Protein AF-A0A966C6M1-F1 (afdb_monomer_lite)

Radius of gyration: 24.84 Å; chains: 1; bounding box: 87×64×35 Å

pLDDT: mean 79.66, std 17.12, range [41.62, 97.38]

Secondary structure (DSSP, 8-state):
-----PPPPPPPPP--PPP-----SS-SHHHHGGGSPPP-SSHHHHHHHHHHHHHHHHHHHHHHS-TT-HHHHHHHHHHHHHHHHHHHHHSSEEEEEETTEEEETTEEEEE---TTT-HHHHHHHTT--EEEEPPPPPHHHHHT-

Sequence (145 aa):
MTDQQGTPPVPSAPVRLPPAPSGSEGAPSSIEELSSPLLGSSTEARAASRAVRALLHAASSFTLYDAGNEAVTRFLAETREAIRSSLATHGTLELTVHPWQIASCGEVVFSDRDRERSMPFRLYRDGVRRITIQPDVTWAELVEL

Structure (mmCIF, N/CA/C/O backbone):
data_AF-A0A966C6M1-F1
#
_entry.id   AF-A0A966C6M1-F1
#
loop_
_atom_site.group_PDB
_atom_site.id
_atom_site.type_symbol
_atom_site.label_atom_id
_atom_site.label_alt_id
_atom_site.label_comp_id
_atom_site.label_asym_id
_atom_site.label_entity_id
_atom_site.label_seq_id
_atom_site.pdbx_PDB_ins_code
_atom_site.Cartn_x
_atom_site.Cartn_y
_atom_site.Cartn_z
_atom_site.occupancy
_atom_site.B_iso_or_equiv
_atom_site.auth_seq_id
_atom_site.auth_comp_id
_atom_site.auth_asym_id
_atom_site.auth_atom_id
_atom_site.pdbx_PDB_model_num
ATOM 1 N N . MET A 1 1 ? 70.099 -49.231 1.571 1.00 45.91 1 MET A N 1
ATOM 2 C CA . MET A 1 1 ? 69.382 -48.871 2.807 1.00 45.91 1 MET A CA 1
ATOM 3 C C . MET A 1 1 ? 69.051 -47.396 2.686 1.00 45.91 1 MET A C 1
ATOM 5 O O . MET A 1 1 ? 70.004 -46.638 2.569 1.00 45.91 1 MET A O 1
ATOM 9 N N . THR A 1 2 ? 67.749 -47.060 2.701 1.00 45.09 2 THR A N 1
ATOM 10 C CA . THR A 1 2 ? 67.211 -45.759 3.178 1.00 45.09 2 THR A CA 1
ATOM 11 C C . THR A 1 2 ? 67.456 -44.574 2.208 1.00 45.09 2 THR A C 1
ATOM 13 O O . THR A 1 2 ? 68.578 -44.351 1.787 1.00 45.09 2 THR A O 1
ATOM 16 N N . ASP A 1 3 ? 66.510 -43.756 1.751 1.00 45.22 3 ASP A N 1
ATOM 17 C CA . ASP A 1 3 ? 65.088 -43.577 2.035 1.00 45.22 3 ASP A CA 1
ATOM 18 C C . ASP A 1 3 ? 64.422 -42.812 0.875 1.00 45.22 3 ASP A C 1
ATOM 20 O O . ASP A 1 3 ? 65.091 -42.208 0.033 1.00 45.22 3 ASP A O 1
ATOM 24 N N . GLN A 1 4 ? 63.094 -42.828 0.878 1.00 56.16 4 GLN A N 1
ATOM 25 C CA . GLN A 1 4 ? 62.217 -42.038 0.030 1.00 56.16 4 GLN A CA 1
ATOM 26 C C . GLN A 1 4 ? 62.381 -40.533 0.264 1.00 56.16 4 GLN A C 1
ATOM 28 O O . GLN A 1 4 ? 62.462 -40.089 1.407 1.00 56.16 4 GLN A O 1
ATOM 33 N N . GLN A 1 5 ? 62.261 -39.726 -0.792 1.00 55.50 5 GLN A N 1
ATOM 34 C CA . GLN A 1 5 ? 61.813 -38.341 -0.646 1.00 55.50 5 GLN A CA 1
ATOM 35 C C . GLN A 1 5 ? 60.729 -38.031 -1.674 1.00 55.50 5 GLN A C 1
ATOM 37 O O . GLN A 1 5 ? 60.948 -38.064 -2.885 1.00 55.50 5 GLN A O 1
ATOM 42 N N . GLY A 1 6 ? 59.531 -37.803 -1.135 1.00 47.91 6 GLY A N 1
ATOM 43 C CA . GLY A 1 6 ? 58.319 -37.475 -1.861 1.00 47.91 6 GLY A CA 1
ATOM 44 C C . GLY A 1 6 ? 58.396 -36.123 -2.560 1.00 47.91 6 GLY A C 1
ATOM 45 O O . GLY A 1 6 ? 59.087 -35.195 -2.143 1.00 47.91 6 GLY A O 1
ATOM 46 N N . THR A 1 7 ? 57.651 -36.032 -3.652 1.00 60.97 7 THR A N 1
ATOM 47 C CA . THR A 1 7 ? 57.455 -34.822 -4.442 1.00 60.97 7 THR A CA 1
ATOM 48 C C . THR A 1 7 ? 56.690 -33.777 -3.615 1.00 60.97 7 THR A C 1
ATOM 50 O O . THR A 1 7 ? 55.647 -34.115 -3.051 1.00 60.97 7 THR A O 1
ATOM 53 N N . PRO A 1 8 ? 57.149 -32.516 -3.520 1.00 65.31 8 PRO A N 1
ATOM 54 C CA . PRO A 1 8 ? 56.367 -31.460 -2.883 1.00 65.31 8 PRO A CA 1
ATOM 55 C C . PRO A 1 8 ? 55.171 -31.050 -3.768 1.00 65.31 8 PRO A C 1
ATOM 57 O O . PRO A 1 8 ? 55.234 -31.195 -4.993 1.00 65.31 8 PRO A O 1
ATOM 60 N N . PRO A 1 9 ? 54.071 -30.543 -3.179 1.00 62.81 9 PRO A N 1
ATOM 61 C CA . PRO A 1 9 ? 52.865 -30.195 -3.919 1.00 62.81 9 PRO A CA 1
ATOM 62 C C . PRO A 1 9 ? 53.050 -28.922 -4.754 1.00 62.81 9 PRO A C 1
ATOM 64 O O . PRO A 1 9 ? 53.723 -27.970 -4.359 1.00 62.81 9 PRO A O 1
ATOM 67 N N . VAL A 1 10 ? 52.403 -28.918 -5.916 1.00 66.75 10 VAL A N 1
ATOM 68 C CA . VAL A 1 10 ? 52.307 -27.787 -6.845 1.00 66.75 10 VAL A CA 1
ATOM 69 C C . VAL A 1 10 ? 51.573 -26.621 -6.162 1.00 66.75 10 VAL A C 1
ATOM 71 O O . VAL A 1 10 ? 50.506 -26.852 -5.589 1.00 66.75 10 VAL A O 1
ATOM 74 N N . PRO A 1 11 ? 52.071 -25.371 -6.211 1.00 56.38 11 PRO A N 1
ATOM 75 C CA . PRO A 1 11 ? 51.314 -24.234 -5.704 1.00 56.38 11 PRO A CA 1
ATOM 76 C C . PRO A 1 11 ? 50.134 -23.927 -6.636 1.00 56.38 11 PRO A C 1
ATOM 78 O O . PRO A 1 11 ? 50.316 -23.558 -7.797 1.00 56.38 11 PRO A O 1
ATOM 81 N N . SER A 1 12 ? 48.915 -24.071 -6.114 1.00 58.91 12 SER A N 1
ATOM 82 C CA . SER A 1 12 ? 47.682 -23.607 -6.753 1.00 58.91 12 SER A CA 1
ATOM 83 C C . SER A 1 12 ? 47.764 -22.103 -7.006 1.00 58.91 12 SER A C 1
ATOM 85 O O . SER A 1 12 ? 47.873 -21.309 -6.070 1.00 58.91 12 SER A O 1
ATOM 87 N N . ALA A 1 13 ? 47.717 -21.707 -8.276 1.00 58.72 13 ALA A N 1
ATOM 88 C CA . ALA A 1 13 ? 47.619 -20.308 -8.665 1.00 58.72 13 ALA A CA 1
ATOM 89 C C . ALA A 1 13 ? 46.352 -19.673 -8.054 1.00 58.72 13 ALA A C 1
ATOM 91 O O . ALA A 1 13 ? 45.309 -20.333 -8.000 1.00 58.72 13 ALA A O 1
ATOM 92 N N . PRO A 1 14 ? 46.392 -18.401 -7.616 1.00 53.72 14 PRO A N 1
ATOM 93 C CA . PRO A 1 14 ? 45.188 -17.720 -7.173 1.00 53.72 14 PRO A CA 1
ATOM 94 C C . PRO A 1 14 ? 44.229 -17.596 -8.361 1.00 53.72 14 PRO A C 1
ATOM 96 O O . PRO A 1 14 ? 44.575 -17.028 -9.400 1.00 53.72 14 PRO A O 1
ATOM 99 N N . VAL A 1 15 ? 43.019 -18.136 -8.205 1.00 55.12 15 VAL A N 1
ATOM 100 C CA . VAL A 1 15 ? 41.902 -17.896 -9.122 1.00 55.12 15 VAL A CA 1
ATOM 101 C C . VAL A 1 15 ? 41.694 -16.388 -9.183 1.00 55.12 15 VAL A C 1
ATOM 103 O O . VAL A 1 15 ? 41.276 -15.756 -8.213 1.00 55.12 15 VAL A O 1
ATOM 106 N N . ARG A 1 16 ? 42.046 -15.791 -10.321 1.00 47.81 16 ARG A N 1
ATOM 107 C CA . ARG A 1 16 ? 41.814 -14.375 -10.576 1.00 47.81 16 ARG A CA 1
ATOM 108 C C . ARG A 1 16 ? 40.309 -14.214 -10.777 1.00 47.81 16 ARG A C 1
ATOM 110 O O . ARG A 1 16 ? 39.792 -14.561 -11.836 1.00 47.81 16 ARG A O 1
ATOM 117 N N . LEU A 1 17 ? 39.612 -13.756 -9.737 1.00 54.62 17 LEU A N 1
ATOM 118 C CA . LEU A 1 17 ? 38.219 -13.325 -9.845 1.00 54.62 17 LEU A CA 1
ATOM 119 C C . LEU A 1 17 ? 38.101 -12.334 -11.017 1.00 54.62 17 LEU A C 1
ATOM 121 O O . LEU A 1 17 ? 38.976 -11.469 -11.163 1.00 54.62 17 LEU A O 1
ATOM 125 N N . PRO A 1 18 ? 37.069 -12.457 -11.871 1.00 56.00 18 PRO A N 1
ATOM 126 C CA . PRO A 1 18 ? 36.826 -11.461 -12.901 1.00 56.00 18 PRO A CA 1
ATOM 127 C C . PRO A 1 18 ? 36.644 -10.086 -12.238 1.00 56.00 18 PRO A C 1
ATOM 129 O O . PRO A 1 18 ? 36.104 -10.012 -11.129 1.00 56.00 18 PRO A O 1
ATOM 132 N N . PRO A 1 19 ? 37.108 -8.995 -12.875 1.00 50.38 19 PRO A N 1
ATOM 133 C CA . PRO A 1 19 ? 36.831 -7.660 -12.370 1.00 50.38 19 PRO A CA 1
ATOM 134 C C . PRO A 1 19 ? 35.314 -7.484 -12.260 1.00 50.38 19 PRO A C 1
ATOM 136 O O . PRO A 1 19 ? 34.576 -7.919 -13.148 1.00 50.38 19 PRO A O 1
ATOM 139 N N . ALA A 1 20 ? 34.863 -6.869 -11.163 1.00 54.97 20 ALA A N 1
ATOM 140 C CA . ALA A 1 20 ? 33.473 -6.460 -10.999 1.00 54.97 20 ALA A CA 1
ATOM 141 C C . ALA A 1 20 ? 32.993 -5.766 -12.286 1.00 54.97 20 ALA A C 1
ATOM 143 O O . ALA A 1 20 ? 33.783 -5.018 -12.878 1.00 54.97 20 ALA A O 1
ATOM 144 N N . PRO A 1 21 ? 31.749 -6.005 -12.746 1.00 48.16 21 PRO A N 1
ATOM 145 C CA . PRO A 1 21 ? 31.241 -5.338 -13.932 1.00 48.16 21 PRO A CA 1
ATOM 146 C C . PRO A 1 21 ? 31.345 -3.824 -13.726 1.00 48.16 21 PRO A C 1
ATOM 148 O O . PRO A 1 21 ? 30.608 -3.223 -12.947 1.00 48.16 21 PRO A O 1
ATOM 151 N N . SER A 1 22 ? 32.307 -3.214 -14.420 1.00 51.78 22 SER A N 1
ATOM 152 C CA . SER A 1 22 ? 32.358 -1.776 -14.647 1.00 51.78 22 SER A CA 1
ATOM 153 C C . SER A 1 22 ? 31.225 -1.470 -15.613 1.00 51.78 22 SER A C 1
ATOM 155 O O . SER A 1 22 ? 31.372 -1.556 -16.826 1.00 51.78 22 SER A O 1
ATOM 157 N N . GLY A 1 23 ? 30.052 -1.261 -15.033 1.00 43.59 23 GLY A N 1
ATOM 158 C CA . GLY A 1 23 ? 28.793 -1.090 -15.734 1.00 43.59 23 GLY A CA 1
ATOM 159 C C . GLY A 1 23 ? 27.719 -0.694 -14.736 1.00 43.59 23 GLY A C 1
ATOM 160 O O . GLY A 1 23 ? 26.752 -1.417 -14.544 1.00 43.59 23 GLY A O 1
ATOM 161 N N . SER A 1 24 ? 27.924 0.432 -14.055 1.00 47.22 24 SER A N 1
ATOM 162 C CA . SER A 1 24 ? 26.880 1.088 -13.264 1.00 47.22 24 SER A CA 1
ATOM 163 C C . SER A 1 24 ? 26.790 2.567 -13.633 1.00 47.22 24 SER A C 1
ATOM 165 O O . SER A 1 24 ? 26.752 3.440 -12.773 1.00 47.22 24 SER A O 1
ATOM 167 N N . GLU A 1 25 ? 26.743 2.862 -14.930 1.00 43.16 25 GLU A N 1
ATOM 168 C CA . GLU A 1 25 ? 26.139 4.107 -15.409 1.00 43.16 25 GLU A CA 1
ATOM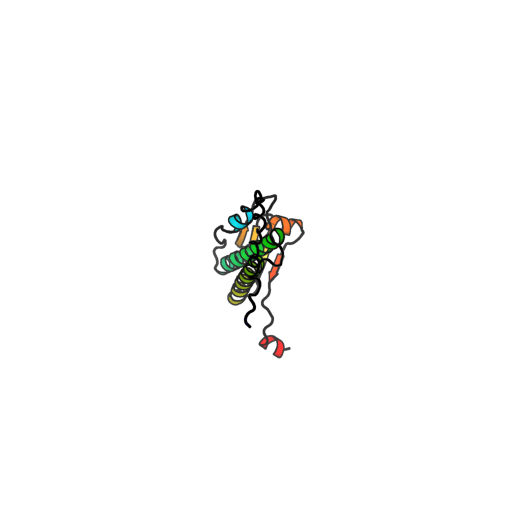 169 C C . GLU A 1 25 ? 24.651 3.822 -15.649 1.00 43.16 25 GLU A C 1
ATOM 171 O O . GLU A 1 25 ? 24.242 3.459 -16.748 1.00 43.16 25 GLU A O 1
ATOM 176 N N . GLY A 1 26 ? 23.839 3.883 -14.584 1.00 42.41 26 GLY A N 1
ATOM 177 C CA . GLY A 1 26 ? 22.388 3.698 -14.718 1.00 42.41 26 GLY A CA 1
ATOM 178 C C . GLY A 1 26 ? 21.537 3.593 -13.446 1.00 42.41 26 GLY A C 1
ATOM 179 O O . GLY A 1 26 ? 20.315 3.690 -13.551 1.00 42.41 26 GLY A O 1
ATOM 180 N N . ALA A 1 27 ? 22.116 3.429 -12.253 1.00 53.19 27 ALA A N 1
ATOM 181 C CA . ALA A 1 27 ? 21.342 3.413 -11.005 1.00 53.19 27 ALA A CA 1
ATOM 182 C C . ALA A 1 27 ? 22.119 4.094 -9.870 1.00 53.19 27 ALA A C 1
ATOM 184 O O . ALA A 1 27 ? 23.172 3.598 -9.469 1.00 53.19 27 ALA A O 1
ATOM 185 N N . PRO A 1 28 ? 21.641 5.267 -9.407 1.00 41.62 28 PRO A N 1
ATOM 186 C CA . PRO A 1 28 ? 21.160 5.329 -8.019 1.00 41.62 28 PRO A CA 1
ATOM 187 C C . PRO A 1 28 ? 19.907 6.200 -7.760 1.00 41.62 28 PRO A C 1
ATOM 189 O O . PRO A 1 28 ? 19.416 6.215 -6.637 1.00 41.62 28 PRO A O 1
ATOM 192 N N . SER A 1 29 ? 19.326 6.886 -8.749 1.00 45.88 29 SER A N 1
ATOM 193 C CA . SER A 1 29 ? 18.359 7.969 -8.469 1.00 45.88 29 SER A CA 1
ATOM 194 C C . SER A 1 29 ? 17.048 7.514 -7.801 1.00 45.88 29 SER A C 1
ATOM 196 O O . SER A 1 29 ? 16.631 8.083 -6.799 1.00 45.88 29 SER A O 1
ATOM 198 N N . SER A 1 30 ? 16.428 6.432 -8.283 1.00 50.31 30 SER A N 1
ATOM 199 C CA . SER A 1 30 ? 15.054 6.073 -7.883 1.00 50.31 30 SER A CA 1
ATOM 200 C C . SER A 1 30 ? 14.932 5.417 -6.501 1.00 50.31 30 SER A C 1
ATOM 202 O O . SER A 1 30 ? 13.851 5.404 -5.918 1.00 50.31 30 SER A O 1
ATOM 204 N N . ILE A 1 31 ? 16.023 4.862 -5.965 1.00 53.59 31 ILE A N 1
ATOM 205 C CA . ILE A 1 31 ? 16.058 4.331 -4.593 1.00 53.59 31 ILE A CA 1
ATOM 206 C C . ILE A 1 31 ? 16.333 5.466 -3.595 1.00 53.59 31 ILE A C 1
ATOM 208 O O . ILE A 1 31 ? 15.765 5.489 -2.504 1.00 53.59 31 ILE A O 1
ATOM 212 N N . GLU A 1 32 ? 17.144 6.448 -3.989 1.00 49.47 32 GLU A N 1
ATOM 213 C CA . GLU A 1 32 ? 17.493 7.599 -3.159 1.00 49.47 32 GLU A CA 1
ATOM 214 C C . GLU A 1 32 ? 16.335 8.614 -3.058 1.00 49.47 32 GLU A C 1
ATOM 216 O O . GLU A 1 32 ? 16.117 9.192 -1.998 1.00 49.47 32 GLU A O 1
ATOM 221 N N . GLU A 1 33 ? 15.491 8.760 -4.085 1.00 51.75 33 GLU A N 1
ATOM 222 C CA . GLU A 1 33 ? 14.289 9.623 -4.061 1.00 51.75 33 GLU A CA 1
ATOM 223 C C . GLU A 1 33 ? 13.212 9.152 -3.066 1.00 51.75 33 GLU A C 1
ATOM 225 O O . GLU A 1 33 ? 12.480 9.957 -2.472 1.00 51.75 33 GLU A O 1
ATOM 230 N N . LEU A 1 34 ? 13.178 7.847 -2.786 1.00 61.75 34 LEU A N 1
ATOM 231 C CA . LEU A 1 34 ? 12.321 7.255 -1.761 1.00 61.75 34 LEU A CA 1
ATOM 232 C C . LEU A 1 34 ? 12.808 7.555 -0.335 1.00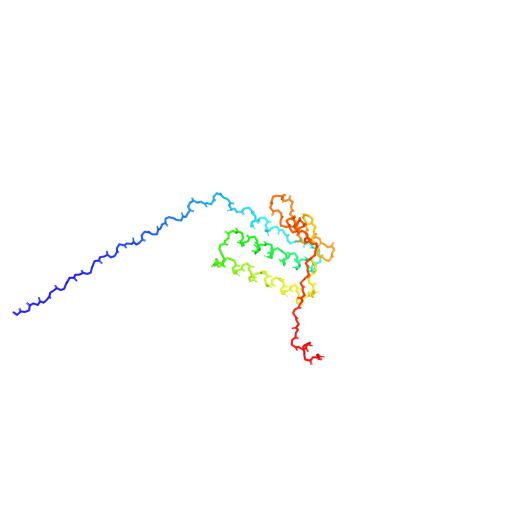 61.75 34 LEU A C 1
ATOM 234 O O . LEU A 1 34 ? 12.203 7.030 0.596 1.00 61.75 34 LEU A O 1
ATOM 238 N N . SER A 1 35 ? 13.845 8.388 -0.136 1.00 56.25 35 SER A N 1
ATOM 239 C CA . SER A 1 35 ? 14.367 8.861 1.165 1.00 56.25 35 SER A CA 1
ATOM 240 C C . SER A 1 35 ? 13.728 10.163 1.689 1.00 56.25 35 SER A C 1
ATOM 242 O O . SER A 1 35 ? 14.011 10.574 2.814 1.00 56.25 35 SER A O 1
ATOM 244 N N . SER A 1 36 ? 12.803 10.763 0.935 1.00 63.84 36 SER A N 1
ATOM 245 C CA . SER A 1 36 ? 12.010 11.958 1.295 1.00 63.84 36 SER A CA 1
ATOM 246 C C . SER A 1 36 ? 11.312 11.854 2.675 1.00 63.84 36 SER A C 1
ATOM 248 O O . SER A 1 36 ? 11.196 10.765 3.227 1.00 63.84 36 SER A O 1
ATOM 250 N N . PRO A 1 37 ? 10.860 12.938 3.332 1.00 75.62 37 PRO A N 1
ATOM 251 C CA . PRO A 1 37 ? 10.179 12.821 4.628 1.00 75.62 37 PRO A CA 1
ATOM 252 C C . PRO A 1 37 ? 8.866 12.027 4.516 1.00 75.62 37 PRO A C 1
ATOM 254 O O . PRO A 1 37 ? 8.201 12.046 3.482 1.00 75.62 37 PRO A O 1
ATOM 257 N N . LEU A 1 38 ? 8.492 11.305 5.582 1.00 82.62 38 LEU A N 1
ATOM 258 C CA . LEU A 1 38 ? 7.168 10.673 5.661 1.00 82.62 38 LEU A CA 1
ATOM 259 C C . LEU A 1 38 ? 6.087 11.753 5.552 1.00 82.62 38 LEU A C 1
ATOM 261 O O . LEU A 1 38 ? 6.185 12.796 6.201 1.00 82.62 38 LEU A O 1
ATOM 265 N N . LEU A 1 39 ? 5.071 11.484 4.738 1.00 87.31 39 LEU A N 1
ATOM 266 C CA . LEU A 1 39 ? 3.929 12.373 4.554 1.00 87.31 39 LEU A CA 1
ATOM 267 C C . LEU A 1 39 ? 2.789 11.974 5.503 1.00 87.31 39 LEU A C 1
ATOM 269 O O . LEU A 1 39 ? 2.793 10.883 6.075 1.00 87.31 39 LEU A O 1
ATOM 273 N N . GLY A 1 40 ? 1.824 12.876 5.677 1.00 86.75 40 GLY A N 1
ATOM 274 C CA . GLY A 1 40 ? 0.703 12.704 6.601 1.00 86.75 40 GLY A CA 1
ATOM 275 C C . GLY A 1 40 ? 0.899 13.418 7.941 1.00 86.75 40 GLY A C 1
ATOM 276 O O . GLY A 1 40 ? 1.995 13.475 8.509 1.00 86.75 40 GLY A O 1
ATOM 277 N N . SER A 1 41 ? -0.189 13.993 8.440 1.00 88.00 41 SER A N 1
ATOM 278 C CA . SER A 1 41 ? -0.251 14.723 9.705 1.00 88.00 41 SER A CA 1
ATOM 279 C C . SER A 1 41 ? -0.653 13.819 10.874 1.00 88.00 41 SER A C 1
ATOM 281 O O . SER A 1 41 ? -0.074 13.944 11.961 1.00 88.00 41 SER A O 1
ATOM 283 N N . SER A 1 42 ? -1.565 12.869 10.642 1.00 92.88 42 SER A N 1
ATOM 284 C CA . SER A 1 42 ? -1.982 11.870 11.629 1.00 92.88 42 SER A CA 1
ATOM 285 C C . SER A 1 42 ? -0.934 10.767 11.838 1.00 92.88 42 SER A C 1
ATOM 287 O O . SER A 1 42 ? -0.021 10.560 11.033 1.00 92.88 42 SER A O 1
ATOM 289 N N . THR A 1 43 ? -1.030 10.056 12.964 1.00 93.94 43 THR A N 1
ATOM 290 C CA . THR A 1 43 ? -0.189 8.879 13.245 1.00 93.94 43 THR A CA 1
ATOM 291 C C . THR A 1 43 ? -0.454 7.755 12.246 1.00 93.94 43 THR A C 1
ATOM 293 O O . THR A 1 43 ? 0.495 7.155 11.745 1.00 93.94 43 THR A O 1
ATOM 296 N N . GLU A 1 44 ? -1.722 7.555 11.894 1.00 93.44 44 GLU A N 1
ATOM 297 C CA . GLU A 1 44 ? -2.177 6.589 10.897 1.00 93.44 44 GLU A CA 1
ATOM 298 C C . GLU A 1 44 ? -1.622 6.894 9.503 1.00 93.44 44 GLU A C 1
ATOM 300 O O . GLU A 1 44 ? -0.990 6.034 8.890 1.00 93.44 44 GLU A O 1
ATOM 305 N N . ALA A 1 45 ? -1.732 8.141 9.032 1.00 93.25 45 ALA A N 1
ATOM 306 C CA . ALA A 1 45 ? -1.186 8.531 7.734 1.00 93.25 45 ALA A CA 1
ATOM 307 C C . AL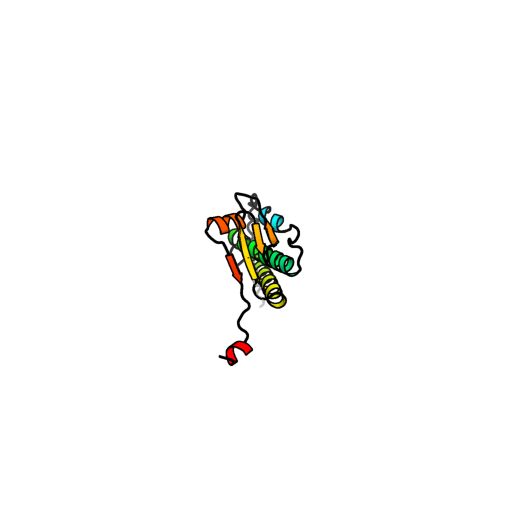A A 1 45 ? 0.343 8.380 7.673 1.00 93.25 45 ALA A C 1
ATOM 309 O O . ALA A 1 45 ? 0.882 7.969 6.645 1.00 93.25 45 ALA A O 1
ATOM 310 N N . ARG A 1 46 ? 1.063 8.632 8.776 1.00 93.75 46 ARG A N 1
ATOM 311 C CA . ARG A 1 46 ? 2.515 8.381 8.841 1.00 93.75 46 ARG A CA 1
ATOM 312 C C . ARG A 1 46 ? 2.858 6.892 8.805 1.00 93.75 46 ARG A C 1
ATOM 314 O O . ARG A 1 46 ? 3.848 6.521 8.168 1.00 93.75 46 ARG A O 1
ATOM 321 N N . ALA A 1 47 ? 2.075 6.045 9.475 1.00 93.88 47 ALA A N 1
ATOM 322 C CA . ALA A 1 47 ? 2.236 4.593 9.415 1.00 93.88 47 ALA A CA 1
ATOM 323 C C . ALA A 1 47 ? 1.980 4.077 7.989 1.00 93.88 47 ALA A C 1
ATOM 325 O O . ALA A 1 47 ? 2.821 3.367 7.430 1.00 93.88 47 ALA A O 1
ATOM 326 N N . ALA A 1 48 ? 0.904 4.546 7.353 1.00 94.88 48 ALA A N 1
ATOM 327 C CA . ALA A 1 48 ? 0.592 4.274 5.956 1.00 94.88 48 ALA A CA 1
ATOM 328 C C . ALA A 1 48 ? 1.696 4.775 5.007 1.00 94.88 48 ALA A C 1
ATOM 330 O O . ALA A 1 48 ? 2.115 4.040 4.118 1.00 94.88 48 ALA A O 1
ATOM 331 N N . SER A 1 49 ? 2.243 5.978 5.220 1.00 94.56 49 SER A N 1
ATOM 332 C CA . SER A 1 49 ? 3.362 6.520 4.429 1.00 94.56 49 SER A CA 1
ATOM 333 C C . SER A 1 49 ? 4.602 5.634 4.508 1.00 94.56 49 SER A C 1
ATOM 335 O O . SER A 1 49 ? 5.246 5.364 3.490 1.00 94.56 49 SER A O 1
ATOM 337 N N . ARG A 1 50 ? 4.910 5.112 5.701 1.00 94.44 50 ARG A N 1
ATOM 338 C CA . ARG A 1 50 ? 6.021 4.175 5.899 1.00 94.44 50 ARG A CA 1
ATOM 339 C C . ARG A 1 50 ? 5.771 2.854 5.174 1.00 94.44 50 ARG A C 1
ATOM 341 O O . ARG A 1 50 ? 6.664 2.382 4.474 1.00 94.44 50 ARG A O 1
ATOM 348 N N . ALA A 1 51 ? 4.572 2.288 5.312 1.00 94.44 51 ALA A N 1
ATOM 349 C CA . ALA A 1 51 ? 4.184 1.044 4.652 1.00 94.44 51 ALA A CA 1
ATOM 350 C C . ALA A 1 51 ? 4.233 1.168 3.121 1.00 94.44 51 ALA A C 1
ATOM 352 O O . ALA A 1 51 ? 4.841 0.331 2.456 1.00 94.44 51 ALA A O 1
ATOM 353 N N . VAL A 1 52 ? 3.671 2.248 2.567 1.00 93.88 52 VAL A N 1
ATOM 354 C CA . VAL A 1 52 ? 3.688 2.527 1.125 1.00 93.88 52 VAL A CA 1
ATOM 355 C C . VAL A 1 52 ? 5.115 2.687 0.618 1.00 93.88 52 VAL A C 1
ATOM 357 O O . VAL A 1 52 ? 5.468 2.068 -0.378 1.00 93.88 52 VAL A O 1
ATOM 360 N N . ARG A 1 53 ? 5.971 3.459 1.296 1.00 91.75 53 ARG A N 1
ATOM 361 C CA . ARG A 1 53 ? 7.366 3.622 0.856 1.00 91.75 53 ARG A CA 1
ATOM 362 C C . ARG A 1 53 ? 8.139 2.317 0.868 1.00 91.75 53 ARG A C 1
ATOM 364 O O . ARG A 1 53 ? 8.819 2.035 -0.111 1.00 91.75 53 ARG A O 1
ATOM 371 N N . ALA A 1 54 ? 8.020 1.529 1.934 1.00 91.94 54 ALA A N 1
ATOM 372 C CA . ALA A 1 54 ? 8.682 0.233 2.006 1.00 91.94 54 ALA A CA 1
ATOM 373 C C . ALA A 1 54 ? 8.211 -0.683 0.862 1.00 91.94 54 ALA A C 1
ATOM 375 O O . ALA A 1 54 ? 9.041 -1.232 0.141 1.00 91.94 54 ALA A O 1
ATOM 376 N N . LEU A 1 55 ? 6.897 -0.731 0.610 1.00 91.38 55 LEU A N 1
ATOM 377 C CA . LEU A 1 55 ? 6.311 -1.491 -0.494 1.00 91.38 55 LEU A CA 1
ATOM 378 C C . LEU A 1 55 ? 6.838 -1.043 -1.860 1.00 91.38 55 LEU A C 1
ATOM 380 O O . LEU A 1 55 ? 7.244 -1.877 -2.667 1.00 91.38 55 LEU A O 1
ATOM 384 N N . LEU A 1 56 ? 6.839 0.265 -2.129 1.00 89.69 56 LEU A N 1
ATOM 385 C CA . LEU A 1 56 ? 7.321 0.805 -3.398 1.00 89.69 56 LEU A CA 1
ATOM 386 C C . LEU A 1 56 ? 8.825 0.559 -3.571 1.00 89.69 56 LEU A C 1
ATOM 388 O O . LEU A 1 56 ? 9.273 0.210 -4.658 1.00 89.69 56 LEU A O 1
ATOM 392 N N . HIS A 1 57 ? 9.600 0.671 -2.497 1.00 86.44 57 HIS A N 1
ATOM 393 C CA . HIS A 1 57 ? 11.024 0.371 -2.517 1.00 86.44 57 HIS A CA 1
ATOM 394 C C . HIS A 1 57 ? 11.294 -1.106 -2.837 1.00 86.44 57 HIS A C 1
ATOM 396 O O . HIS A 1 57 ? 12.075 -1.414 -3.740 1.00 86.44 57 HIS A O 1
ATOM 402 N N . ALA A 1 58 ? 10.585 -2.022 -2.171 1.00 88.44 58 ALA A N 1
ATOM 403 C CA . ALA A 1 58 ? 10.673 -3.450 -2.450 1.00 88.44 58 ALA A CA 1
ATOM 404 C C . ALA A 1 58 ? 10.246 -3.773 -3.890 1.00 88.44 58 ALA A C 1
ATOM 406 O O . ALA A 1 58 ? 10.962 -4.482 -4.593 1.00 88.44 58 ALA A O 1
ATOM 407 N N . ALA A 1 59 ? 9.142 -3.198 -4.373 1.00 85.88 59 ALA A N 1
ATOM 408 C CA . ALA A 1 59 ? 8.674 -3.382 -5.746 1.00 85.88 59 ALA A CA 1
ATOM 409 C C . ALA A 1 59 ? 9.697 -2.899 -6.793 1.00 85.88 59 ALA A C 1
ATOM 411 O O . ALA A 1 59 ? 9.942 -3.597 -7.776 1.00 85.88 59 ALA A O 1
ATOM 412 N N . SER A 1 60 ? 10.351 -1.756 -6.564 1.00 81.31 60 SER A N 1
ATOM 413 C CA . SER A 1 60 ? 11.428 -1.266 -7.433 1.00 81.31 60 SER A CA 1
ATOM 414 C C . SER A 1 60 ? 12.643 -2.195 -7.423 1.00 81.31 60 SER A C 1
ATOM 416 O O . SER A 1 60 ? 13.255 -2.414 -8.468 1.00 81.31 60 SER A O 1
ATOM 418 N N . SER A 1 61 ? 12.976 -2.799 -6.278 1.00 81.12 61 SER A N 1
ATOM 419 C CA . SER A 1 61 ? 14.135 -3.694 -6.165 1.00 81.12 61 SER A CA 1
ATOM 420 C C . SER A 1 61 ? 14.046 -4.932 -7.069 1.00 81.12 61 SER A C 1
ATOM 422 O O . SER A 1 61 ? 15.062 -5.335 -7.628 1.00 81.12 61 SER A O 1
ATOM 424 N N . PHE A 1 62 ? 12.842 -5.460 -7.318 1.00 76.94 62 PHE A N 1
ATOM 425 C CA . PHE A 1 62 ? 12.618 -6.583 -8.243 1.00 76.94 62 PHE A CA 1
ATOM 426 C C . PHE A 1 62 ? 12.875 -6.244 -9.713 1.00 76.94 62 PHE A C 1
ATOM 428 O O . PHE A 1 62 ? 13.049 -7.143 -10.529 1.00 76.94 62 PHE A O 1
ATOM 435 N N . THR A 1 63 ? 12.880 -4.958 -10.071 1.00 75.50 63 THR A N 1
ATOM 436 C CA . THR A 1 63 ? 13.259 -4.532 -11.428 1.00 75.50 63 THR A CA 1
ATOM 437 C C . THR A 1 63 ? 14.769 -4.401 -11.597 1.00 75.50 63 THR A C 1
ATOM 439 O O . THR A 1 63 ? 15.249 -4.386 -12.727 1.00 75.50 63 THR A O 1
ATOM 442 N N . LEU A 1 64 ? 15.509 -4.298 -10.487 1.00 72.12 64 LEU A N 1
ATOM 443 C CA . LEU A 1 64 ? 16.926 -3.941 -10.483 1.00 72.12 64 LEU A CA 1
ATOM 444 C C . LEU A 1 64 ? 17.842 -5.109 -10.100 1.00 72.12 64 LEU A C 1
ATOM 446 O O . LEU A 1 64 ? 18.965 -5.191 -10.592 1.00 72.12 64 LEU A O 1
ATOM 450 N N . TYR A 1 65 ? 17.375 -6.005 -9.232 1.00 76.00 65 TYR A N 1
ATOM 451 C CA . TYR A 1 65 ? 18.147 -7.129 -8.718 1.00 76.00 65 TYR A CA 1
ATOM 452 C C . TYR A 1 65 ? 17.497 -8.465 -9.069 1.00 76.00 65 TYR A C 1
ATOM 454 O O . TYR A 1 65 ? 16.274 -8.576 -9.151 1.00 76.00 65 TYR A O 1
ATOM 462 N N . ASP A 1 66 ? 18.330 -9.496 -9.212 1.00 69.81 66 ASP A N 1
ATOM 463 C CA . ASP A 1 66 ? 17.857 -10.877 -9.246 1.00 69.81 66 ASP A CA 1
ATOM 464 C C . ASP A 1 66 ? 17.197 -11.249 -7.903 1.00 69.81 66 ASP A C 1
ATOM 466 O O . ASP A 1 66 ? 17.606 -10.769 -6.840 1.00 69.81 66 ASP A O 1
ATOM 470 N N . ALA A 1 67 ? 16.176 -12.108 -7.946 1.00 64.44 67 ALA A N 1
ATOM 471 C CA . ALA A 1 67 ? 15.381 -12.496 -6.781 1.00 64.44 67 ALA A CA 1
ATOM 472 C C . ALA A 1 67 ? 16.213 -13.147 -5.657 1.00 64.44 67 ALA A C 1
ATOM 474 O O . ALA A 1 67 ? 15.793 -13.119 -4.501 1.00 64.44 67 ALA A O 1
ATOM 475 N N . GLY A 1 68 ? 17.391 -13.702 -5.973 1.00 65.69 68 GLY A N 1
ATOM 476 C CA . GLY A 1 68 ? 18.322 -14.266 -4.991 1.00 65.69 68 GLY A CA 1
ATOM 477 C C . GLY A 1 68 ? 19.156 -13.242 -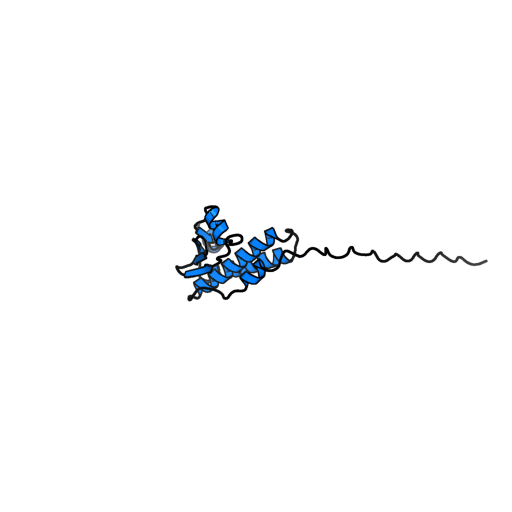4.210 1.00 65.69 68 GLY A C 1
ATOM 478 O O . GLY A 1 68 ? 19.933 -13.634 -3.341 1.00 65.69 68 GLY A O 1
ATOM 479 N N . ASN A 1 69 ? 19.041 -11.943 -4.501 1.00 78.75 69 ASN A N 1
ATOM 480 C CA . ASN A 1 69 ? 19.829 -10.916 -3.823 1.00 78.75 69 ASN A CA 1
ATOM 481 C C . ASN A 1 69 ? 19.338 -10.694 -2.379 1.00 78.75 69 ASN A C 1
ATOM 483 O O . ASN A 1 69 ? 18.166 -10.390 -2.144 1.00 78.75 69 ASN A O 1
ATOM 487 N N . GLU A 1 70 ? 20.250 -10.771 -1.403 1.00 81.62 70 GLU A N 1
ATOM 488 C CA . GLU A 1 70 ? 19.967 -10.505 0.017 1.00 81.62 70 GLU A CA 1
ATOM 489 C C . GLU A 1 70 ? 19.290 -9.142 0.252 1.00 81.62 70 GLU A C 1
ATOM 491 O O . GLU A 1 70 ? 18.466 -9.006 1.161 1.00 81.62 70 GLU A O 1
ATOM 496 N N . ALA A 1 71 ? 19.568 -8.148 -0.600 1.00 78.75 71 ALA A N 1
ATOM 497 C CA . ALA A 1 71 ? 18.922 -6.840 -0.554 1.00 78.75 71 ALA A CA 1
ATOM 498 C C . ALA A 1 71 ? 17.400 -6.933 -0.760 1.00 78.75 71 ALA A C 1
ATOM 500 O O . ALA A 1 71 ? 16.645 -6.311 -0.017 1.00 78.75 71 ALA A O 1
ATOM 501 N N . VAL A 1 72 ? 16.936 -7.755 -1.708 1.00 82.38 72 VAL A N 1
ATOM 502 C CA . VAL A 1 72 ? 15.501 -7.942 -1.987 1.00 82.38 72 VAL A CA 1
ATOM 503 C C . VAL A 1 72 ? 14.806 -8.563 -0.775 1.00 82.38 72 VAL A C 1
ATOM 505 O O . VAL A 1 72 ? 13.780 -8.056 -0.320 1.00 82.38 72 VAL A O 1
ATOM 508 N N . THR A 1 73 ? 15.404 -9.600 -0.181 1.00 86.25 73 THR A N 1
ATOM 509 C CA . THR A 1 73 ? 14.887 -10.238 1.043 1.00 86.25 73 THR A CA 1
ATOM 510 C C . THR A 1 73 ? 14.784 -9.244 2.198 1.00 86.25 73 THR A C 1
ATOM 512 O O . THR A 1 73 ? 13.780 -9.219 2.915 1.00 86.25 73 THR A O 1
ATOM 515 N N . ARG A 1 74 ? 15.788 -8.375 2.362 1.00 87.69 74 ARG A N 1
ATOM 516 C CA . ARG A 1 74 ? 15.761 -7.308 3.365 1.00 87.69 74 ARG A CA 1
ATOM 517 C C . ARG A 1 74 ? 14.622 -6.317 3.115 1.00 87.69 74 ARG A C 1
ATOM 519 O O . ARG A 1 74 ? 13.874 -6.022 4.044 1.00 87.69 74 ARG A O 1
ATOM 526 N N . PHE A 1 75 ? 14.445 -5.838 1.885 1.00 88.75 75 PHE A N 1
ATOM 527 C CA . PHE A 1 75 ? 13.375 -4.886 1.562 1.00 88.75 75 PHE A CA 1
ATOM 528 C C . PHE A 1 75 ? 11.980 -5.490 1.746 1.00 88.75 75 PHE A C 1
ATOM 530 O O . PHE A 1 75 ? 11.065 -4.811 2.218 1.00 88.75 75 PHE A O 1
ATOM 537 N N . LEU A 1 76 ? 11.812 -6.782 1.452 1.00 90.00 76 LEU A N 1
ATOM 538 C CA . LEU A 1 76 ? 10.580 -7.509 1.756 1.00 90.00 76 LEU A CA 1
ATOM 539 C C . LEU A 1 76 ? 10.320 -7.598 3.263 1.00 90.00 76 LEU A C 1
ATOM 541 O O . LEU A 1 76 ? 9.186 -7.395 3.698 1.00 90.00 76 LEU A O 1
ATOM 545 N N . ALA A 1 77 ? 11.350 -7.863 4.070 1.00 91.69 77 ALA A N 1
ATOM 546 C CA . ALA A 1 77 ? 11.218 -7.899 5.523 1.00 91.69 77 ALA A CA 1
ATOM 547 C C . ALA A 1 77 ? 10.825 -6.525 6.097 1.00 91.69 77 ALA A C 1
ATOM 549 O O . ALA A 1 77 ? 9.925 -6.450 6.934 1.00 91.69 77 ALA A O 1
ATOM 550 N N . GLU A 1 78 ? 11.441 -5.446 5.605 1.00 92.06 78 GLU A N 1
ATOM 551 C CA . GLU A 1 78 ? 11.107 -4.063 5.975 1.00 92.06 78 GLU A CA 1
ATOM 552 C C . GLU A 1 78 ? 9.665 -3.704 5.576 1.00 92.06 78 GLU A C 1
ATOM 554 O O . GLU A 1 78 ? 8.919 -3.134 6.375 1.00 92.06 78 GLU A O 1
ATOM 559 N N . THR A 1 79 ? 9.237 -4.109 4.376 1.00 92.69 79 THR A N 1
ATOM 560 C CA . THR A 1 79 ? 7.855 -3.936 3.894 1.00 92.69 79 THR A CA 1
ATOM 561 C C . THR A 1 79 ? 6.858 -4.658 4.785 1.00 92.69 79 THR A C 1
ATOM 563 O O . THR A 1 79 ? 5.875 -4.064 5.231 1.00 92.69 79 THR A O 1
ATOM 566 N N . ARG A 1 80 ? 7.130 -5.932 5.088 1.00 94.06 80 ARG A N 1
ATOM 567 C CA . ARG A 1 80 ? 6.284 -6.751 5.955 1.00 94.06 80 ARG A CA 1
ATOM 568 C C . ARG A 1 80 ? 6.133 -6.118 7.332 1.00 94.06 80 ARG A C 1
ATOM 570 O O . ARG A 1 80 ? 5.016 -6.039 7.832 1.00 94.06 80 ARG A O 1
ATOM 577 N N . GLU A 1 81 ? 7.228 -5.667 7.938 1.00 95.06 81 GLU A N 1
ATOM 578 C CA . GLU A 1 81 ? 7.177 -5.075 9.274 1.00 95.06 81 GLU A CA 1
ATOM 579 C C . GLU A 1 81 ? 6.407 -3.751 9.287 1.00 95.06 81 GLU A C 1
ATOM 581 O O . GLU A 1 81 ? 5.572 -3.537 10.166 1.00 95.06 81 GLU A O 1
ATOM 586 N N . ALA A 1 82 ? 6.621 -2.888 8.289 1.00 94.19 82 ALA A N 1
ATOM 587 C CA . ALA A 1 82 ? 5.907 -1.619 8.184 1.00 94.19 82 ALA A CA 1
ATOM 588 C C . ALA A 1 82 ? 4.391 -1.821 8.021 1.00 94.19 82 ALA A C 1
ATOM 590 O O . ALA A 1 82 ? 3.608 -1.162 8.707 1.00 94.19 82 ALA A O 1
ATOM 591 N N . ILE A 1 83 ? 3.979 -2.762 7.164 1.00 94.38 83 ILE A N 1
ATOM 592 C CA . ILE A 1 83 ? 2.566 -3.112 6.978 1.00 94.38 83 ILE A CA 1
ATOM 593 C C . ILE A 1 83 ? 2.001 -3.711 8.268 1.00 94.38 83 ILE A C 1
ATOM 595 O O . ILE A 1 83 ? 0.997 -3.217 8.769 1.00 94.38 83 ILE A O 1
ATOM 599 N N . ARG A 1 84 ? 2.662 -4.716 8.858 1.00 94.38 84 ARG A N 1
ATOM 600 C CA . ARG A 1 84 ? 2.194 -5.371 10.090 1.00 94.38 84 ARG A CA 1
ATOM 601 C C . ARG A 1 84 ? 2.014 -4.377 11.237 1.00 94.38 84 ARG A C 1
ATOM 603 O O . ARG A 1 84 ? 0.999 -4.422 11.923 1.00 94.38 84 ARG A O 1
ATOM 610 N N . SER A 1 85 ? 2.972 -3.471 11.432 1.00 93.31 85 SER A N 1
ATOM 611 C CA . SER A 1 85 ? 2.896 -2.431 12.463 1.00 93.31 85 SER A CA 1
ATOM 612 C C . SER A 1 85 ? 1.728 -1.468 12.226 1.00 93.31 85 SER A C 1
ATOM 614 O O . SER A 1 85 ? 1.026 -1.121 13.180 1.00 93.31 85 SER A O 1
ATOM 616 N N . SER A 1 86 ? 1.484 -1.082 10.968 1.00 93.50 86 SER A N 1
ATOM 617 C CA . SER A 1 86 ? 0.324 -0.265 10.602 1.00 93.50 86 SER A CA 1
ATOM 618 C C . SER A 1 86 ? -0.982 -0.996 10.908 1.00 93.50 86 SER A C 1
ATOM 620 O O . SER A 1 86 ? -1.854 -0.422 11.555 1.00 93.50 86 SER A O 1
ATOM 622 N N . LEU A 1 87 ? -1.094 -2.268 10.507 1.00 93.81 87 LEU A N 1
ATOM 623 C CA . LEU A 1 87 ? -2.312 -3.056 10.698 1.00 93.81 87 LEU A CA 1
ATOM 624 C C . LEU A 1 87 ? -2.617 -3.314 12.177 1.00 93.81 87 LEU A C 1
ATOM 626 O O . LEU A 1 87 ? -3.756 -3.185 12.607 1.00 93.81 87 LEU A O 1
ATOM 630 N N . ALA A 1 88 ? -1.593 -3.622 12.975 1.00 91.75 88 ALA A N 1
ATOM 631 C CA . ALA A 1 88 ? -1.750 -3.868 14.407 1.00 91.75 88 ALA A CA 1
ATOM 632 C C . ALA A 1 88 ? -2.220 -2.625 15.183 1.00 91.75 88 ALA A C 1
ATOM 634 O O . ALA A 1 88 ? -2.874 -2.759 16.213 1.00 91.75 88 ALA A O 1
ATOM 635 N N . THR A 1 89 ? -1.874 -1.425 14.707 1.00 92.44 89 THR A N 1
ATOM 636 C CA . THR A 1 89 ? -2.184 -0.167 15.405 1.00 92.44 89 THR A CA 1
ATOM 637 C C . THR A 1 89 ? -3.479 0.472 14.904 1.00 92.44 89 THR A C 1
ATOM 639 O O . THR A 1 89 ? -4.224 1.041 15.697 1.00 92.44 89 THR A O 1
ATOM 642 N N . HIS A 1 90 ? -3.738 0.400 13.596 1.00 92.62 90 HIS A N 1
ATOM 643 C CA . HIS A 1 90 ? -4.805 1.155 12.928 1.00 92.62 90 HIS A CA 1
ATOM 644 C C . HIS A 1 90 ? -5.861 0.267 12.249 1.00 92.62 90 HIS A C 1
ATOM 646 O O . HIS A 1 90 ? -6.893 0.765 11.816 1.00 92.62 90 HIS A O 1
ATOM 652 N N . GLY A 1 91 ? -5.655 -1.052 12.183 1.00 92.19 91 GLY A N 1
ATOM 653 C CA . GLY A 1 91 ? -6.574 -1.971 11.514 1.00 92.19 91 GLY A CA 1
ATOM 654 C C . GLY A 1 91 ? -6.341 -2.024 10.006 1.00 92.19 91 GLY A C 1
ATOM 655 O O . GLY A 1 91 ? -5.218 -2.200 9.556 1.00 92.19 91 GLY A O 1
ATOM 656 N N . THR A 1 92 ? -7.395 -1.935 9.198 1.00 93.75 92 THR A N 1
ATOM 657 C CA . THR A 1 92 ? -7.278 -2.089 7.736 1.00 93.75 92 THR A CA 1
ATOM 658 C C . THR A 1 92 ? -6.496 -0.931 7.115 1.00 93.75 92 THR A C 1
ATOM 660 O O . THR A 1 92 ? -6.827 0.231 7.324 1.00 93.75 92 THR A O 1
ATOM 663 N N . LEU A 1 93 ? -5.494 -1.238 6.287 1.00 95.12 93 LEU A N 1
ATOM 664 C CA . LEU A 1 93 ? -4.756 -0.231 5.529 1.00 95.12 93 LEU A CA 1
ATOM 665 C C . LEU A 1 93 ? -5.424 -0.011 4.169 1.00 95.12 93 LEU A C 1
ATOM 667 O O . LEU A 1 93 ? -5.277 -0.819 3.249 1.00 95.12 93 LEU A O 1
ATOM 671 N N . GLU A 1 94 ? -6.137 1.105 4.038 1.00 96.12 94 GLU A N 1
ATOM 672 C CA . GLU A 1 94 ? -6.747 1.532 2.780 1.00 96.12 94 GLU A CA 1
ATOM 673 C C . GLU A 1 94 ? -5.898 2.585 2.069 1.00 96.12 94 GLU A C 1
ATOM 675 O O . GLU A 1 94 ? -5.571 3.643 2.618 1.00 96.12 94 GLU A O 1
ATOM 680 N N . LEU A 1 95 ? -5.571 2.301 0.809 1.00 96.75 95 LEU A N 1
ATOM 681 C CA . LEU A 1 95 ? -4.776 3.157 -0.058 1.00 96.75 95 LEU A CA 1
ATOM 682 C C . LEU A 1 95 ? -5.580 3.513 -1.307 1.00 96.75 95 LEU A C 1
ATOM 684 O O . LEU A 1 95 ? -6.027 2.639 -2.052 1.00 96.75 95 LEU A O 1
ATOM 688 N N . THR A 1 96 ? -5.716 4.807 -1.574 1.00 97.38 96 THR A N 1
ATOM 689 C CA . THR A 1 96 ? -6.292 5.346 -2.807 1.00 97.38 96 THR A CA 1
ATOM 690 C C . THR A 1 96 ? -5.175 5.775 -3.744 1.00 97.38 96 THR A C 1
ATOM 692 O O . THR A 1 96 ? -4.314 6.576 -3.380 1.00 97.38 96 THR A O 1
ATOM 695 N N . VAL A 1 97 ? -5.194 5.248 -4.966 1.00 96.19 97 VAL A N 1
ATOM 696 C CA . VAL A 1 97 ? -4.178 5.520 -5.984 1.00 96.19 97 VAL A CA 1
ATOM 697 C C . VAL A 1 97 ? -4.671 6.623 -6.916 1.00 96.19 97 VAL A C 1
ATOM 699 O O . VAL A 1 97 ? -5.682 6.479 -7.606 1.00 96.19 97 VAL A O 1
ATOM 702 N N . HIS A 1 98 ? -3.918 7.717 -6.966 1.00 94.81 98 HIS A N 1
ATOM 703 C CA . HIS A 1 98 ? -4.066 8.806 -7.926 1.00 94.81 98 HIS A CA 1
ATOM 704 C C . HIS A 1 98 ? -2.860 8.827 -8.883 1.00 94.81 98 HIS A C 1
ATOM 706 O O . HIS A 1 98 ? -1.835 8.217 -8.582 1.00 94.81 98 HIS A O 1
ATOM 712 N N . PRO A 1 99 ? -2.925 9.562 -10.011 1.00 93.00 99 PRO A N 1
ATOM 713 C CA . PRO A 1 99 ? -1.859 9.546 -11.014 1.00 93.00 99 PRO A CA 1
ATOM 714 C C . PRO A 1 99 ? -0.460 9.891 -10.490 1.00 93.00 99 PRO A C 1
ATOM 716 O O . PRO A 1 99 ? 0.511 9.363 -11.000 1.00 93.00 99 PRO A O 1
ATOM 719 N N . TRP A 1 100 ? -0.337 10.761 -9.486 1.00 93.38 100 TRP A N 1
ATOM 720 C CA . TRP A 1 100 ? 0.968 11.238 -8.990 1.00 93.38 100 TRP A CA 1
ATOM 721 C C . TRP A 1 100 ? 1.137 11.068 -7.482 1.00 93.38 100 TRP A C 1
ATOM 723 O O . TRP A 1 100 ? 2.082 11.586 -6.890 1.00 93.38 100 TRP A O 1
ATOM 733 N N . GLN A 1 101 ? 0.182 10.405 -6.833 1.00 94.44 101 GLN A N 1
ATOM 734 C CA . GLN A 1 101 ? 0.152 10.301 -5.383 1.00 94.44 101 GLN A CA 1
ATOM 735 C C . GLN A 1 101 ? -0.658 9.098 -4.917 1.00 94.44 101 GLN A C 1
ATOM 737 O O . GLN A 1 101 ? -1.564 8.630 -5.604 1.00 94.44 101 GLN A O 1
ATOM 742 N N . ILE A 1 102 ? -0.352 8.637 -3.713 1.00 95.38 102 ILE A N 1
ATOM 743 C CA . ILE A 1 102 ? -1.138 7.651 -2.981 1.00 95.38 102 ILE A CA 1
ATOM 744 C C . ILE A 1 102 ? -1.639 8.338 -1.718 1.00 95.38 102 ILE A C 1
ATOM 746 O O . ILE A 1 102 ? -0.879 9.031 -1.036 1.00 95.38 102 ILE A O 1
ATOM 750 N N . ALA A 1 103 ? -2.922 8.160 -1.428 1.00 96.00 103 ALA A N 1
ATOM 751 C CA . ALA A 1 103 ? -3.575 8.715 -0.257 1.00 96.00 103 ALA A CA 1
ATOM 752 C C . ALA A 1 103 ? -4.091 7.609 0.664 1.00 96.00 103 ALA A C 1
ATOM 754 O O . ALA A 1 103 ? -4.484 6.543 0.199 1.00 96.00 103 ALA A O 1
ATOM 755 N N . SER A 1 104 ? -4.114 7.879 1.962 1.00 95.62 104 SER A N 1
ATOM 756 C CA . SER A 1 104 ? -4.724 7.036 2.989 1.00 95.62 104 SER A CA 1
ATOM 757 C C . SER A 1 104 ? -5.423 7.941 3.996 1.00 95.62 104 SER A C 1
ATOM 759 O O . SER A 1 104 ? -4.909 9.014 4.303 1.00 95.62 104 SER A O 1
ATOM 761 N N . CYS A 1 105 ? -6.613 7.556 4.461 1.00 90.19 105 CYS A N 1
ATOM 762 C CA . CYS A 1 105 ? -7.408 8.351 5.410 1.00 90.19 105 CYS A CA 1
ATOM 763 C C . CYS A 1 105 ? -7.647 9.813 4.976 1.00 90.19 105 CYS A C 1
ATOM 765 O O . CYS A 1 105 ? -7.695 10.724 5.795 1.00 90.19 105 CYS A O 1
ATOM 767 N N . GLY A 1 106 ? -7.763 10.056 3.665 1.00 91.69 106 GLY A N 1
ATOM 768 C CA . GLY A 1 106 ? -7.922 11.402 3.099 1.00 91.69 106 GLY A CA 1
ATOM 769 C C . GLY A 1 106 ? -6.635 12.237 3.036 1.00 91.69 106 GLY A C 1
ATOM 770 O O . GLY A 1 106 ? -6.664 13.354 2.525 1.00 91.69 106 GLY A O 1
ATOM 771 N N . GLU A 1 107 ? -5.500 11.704 3.491 1.00 95.19 107 GLU A N 1
ATOM 772 C CA . GLU A 1 107 ? -4.201 12.378 3.490 1.00 95.19 107 GLU A CA 1
ATOM 773 C C . GLU A 1 107 ? -3.267 11.788 2.429 1.00 95.19 107 GLU A C 1
ATOM 775 O O . GLU A 1 107 ? -3.260 10.583 2.182 1.00 95.19 107 GLU A O 1
ATOM 780 N N . VAL A 1 108 ? -2.433 12.623 1.804 1.00 94.94 108 VAL A N 1
ATOM 781 C CA . VAL A 1 108 ? -1.396 12.141 0.879 1.00 94.94 108 VAL A CA 1
ATOM 782 C C . VAL A 1 108 ? -0.270 11.501 1.684 1.00 94.94 108 VAL A C 1
ATOM 784 O O . VAL A 1 108 ? 0.361 12.160 2.507 1.00 94.94 108 VAL A O 1
ATOM 787 N N . VAL A 1 109 ? 0.001 10.224 1.416 1.00 94.62 109 VAL A N 1
ATOM 788 C CA . VAL A 1 109 ? 1.023 9.430 2.117 1.00 94.62 109 VAL A CA 1
ATOM 789 C C . VAL A 1 109 ? 2.254 9.156 1.257 1.00 94.62 109 VAL A C 1
ATOM 791 O O . VAL A 1 109 ? 3.322 8.843 1.783 1.00 94.62 109 VAL A O 1
ATOM 794 N N . PHE A 1 110 ? 2.135 9.318 -0.059 1.00 93.44 110 PHE A N 1
ATOM 795 C CA . PHE A 1 110 ? 3.246 9.254 -1.001 1.00 93.44 110 PHE A CA 1
ATOM 796 C C . PHE A 1 110 ? 2.948 10.126 -2.222 1.00 93.44 110 PHE A C 1
ATOM 798 O O . PHE A 1 110 ? 1.810 10.153 -2.688 1.00 93.44 110 PHE A O 1
ATOM 805 N N . SER A 1 111 ? 3.952 10.811 -2.767 1.00 91.06 111 SER A N 1
ATOM 806 C CA . SER A 1 111 ? 3.817 11.592 -3.999 1.00 91.06 111 SER A CA 1
ATOM 807 C C . SER A 1 111 ? 5.075 11.484 -4.841 1.00 91.06 111 SER A C 1
ATOM 809 O O . SER A 1 111 ? 6.171 11.649 -4.312 1.00 91.06 111 SER A O 1
ATOM 811 N N . ASP A 1 112 ? 4.903 11.286 -6.140 1.00 88.81 112 ASP A N 1
ATOM 812 C CA . ASP A 1 112 ? 5.991 11.219 -7.107 1.00 88.81 112 ASP A CA 1
ATOM 813 C C . ASP A 1 112 ? 5.515 11.818 -8.435 1.00 88.81 112 ASP A C 1
ATOM 815 O O . ASP A 1 112 ? 4.497 11.389 -8.987 1.00 88.81 112 ASP A O 1
ATOM 819 N N . ARG A 1 113 ? 6.235 12.840 -8.911 1.00 85.12 113 ARG A N 1
ATOM 820 C CA . ARG A 1 113 ? 5.918 13.611 -10.123 1.00 85.12 113 ARG A CA 1
ATOM 821 C C . ARG A 1 113 ? 6.777 13.221 -11.329 1.00 85.12 113 ARG A C 1
ATOM 823 O O . ARG A 1 113 ? 6.611 13.837 -12.384 1.00 85.12 113 ARG A O 1
ATOM 830 N N . ASP A 1 114 ? 7.665 12.238 -11.201 1.00 83.31 114 ASP A N 1
ATOM 831 C CA . ASP A 1 114 ? 8.449 11.734 -12.325 1.00 83.31 114 ASP A CA 1
ATOM 832 C C . ASP A 1 114 ? 7.533 10.985 -13.305 1.00 83.31 114 ASP A C 1
ATOM 834 O O . ASP A 1 114 ? 6.952 9.950 -12.994 1.00 83.31 114 ASP A O 1
ATOM 838 N N . ARG A 1 115 ? 7.372 11.497 -14.526 1.00 71.88 115 ARG A N 1
ATOM 839 C CA . ARG A 1 115 ? 6.442 10.903 -15.500 1.00 71.88 115 ARG A CA 1
ATOM 840 C C . ARG A 1 115 ? 6.892 9.552 -16.042 1.00 71.88 115 ARG A C 1
ATOM 842 O O . ARG A 1 115 ? 6.044 8.773 -16.474 1.00 71.88 115 ARG A O 1
ATOM 849 N N . GLU A 1 116 ? 8.192 9.298 -16.063 1.00 74.69 116 GLU A N 1
ATOM 850 C CA . GLU A 1 116 ? 8.772 8.094 -16.652 1.00 74.69 116 GLU A CA 1
ATOM 851 C C . GLU A 1 116 ? 8.895 6.980 -15.610 1.00 74.69 116 GLU A C 1
ATOM 853 O O . GLU A 1 116 ? 8.766 5.800 -15.947 1.00 74.69 116 GLU A O 1
ATOM 858 N N . ARG A 1 117 ? 9.087 7.347 -14.335 1.00 77.50 117 ARG A N 1
ATOM 859 C CA . ARG A 1 117 ? 9.390 6.405 -13.249 1.00 77.50 117 ARG A CA 1
ATOM 860 C C . ARG A 1 117 ? 8.353 6.348 -12.127 1.00 77.50 117 ARG A C 1
ATOM 862 O O . ARG A 1 117 ? 8.414 5.408 -11.334 1.00 77.50 117 ARG A O 1
ATOM 869 N N . SER A 1 118 ? 7.367 7.253 -12.090 1.00 84.81 118 SER A N 1
ATOM 870 C CA . SER A 1 118 ? 6.371 7.298 -11.010 1.00 84.81 118 SER A CA 1
ATOM 871 C C . SER A 1 118 ? 5.579 6.002 -10.901 1.00 84.81 118 SER A C 1
ATOM 873 O O . SER A 1 118 ? 4.772 5.626 -11.758 1.00 84.81 118 SER A O 1
ATOM 875 N N . MET A 1 119 ? 5.793 5.317 -9.784 1.00 86.50 119 MET A N 1
ATOM 876 C CA . MET A 1 119 ? 5.055 4.113 -9.425 1.00 86.50 119 MET A CA 1
ATOM 877 C C . MET A 1 119 ? 3.550 4.369 -9.244 1.00 86.50 119 MET A C 1
ATOM 879 O O . MET A 1 119 ? 2.772 3.596 -9.808 1.00 86.50 119 MET A O 1
ATOM 883 N N . PRO A 1 120 ? 3.095 5.445 -8.562 1.00 90.44 120 PRO A N 1
ATOM 884 C CA . PRO A 1 120 ? 1.680 5.824 -8.547 1.00 90.44 120 PRO A CA 1
ATOM 885 C C . PRO A 1 120 ? 1.091 5.984 -9.950 1.00 90.44 120 PRO A C 1
ATOM 887 O O . PRO A 1 120 ? -0.010 5.495 -10.210 1.00 90.44 120 PRO A O 1
ATOM 890 N N . PHE A 1 121 ? 1.839 6.598 -10.872 1.00 91.56 121 PHE A N 1
ATOM 891 C CA . PHE A 1 121 ? 1.382 6.784 -12.246 1.00 91.56 121 PHE A CA 1
ATOM 892 C C . PHE A 1 121 ? 1.238 5.460 -12.984 1.00 91.56 121 PHE A C 1
ATOM 894 O O . PHE A 1 121 ? 0.219 5.233 -13.635 1.00 91.56 121 PHE A O 1
ATOM 901 N N . ARG A 1 122 ? 2.217 4.560 -12.847 1.00 90.12 122 ARG A N 1
ATOM 902 C CA . ARG A 1 122 ? 2.152 3.211 -13.422 1.00 90.12 122 ARG A CA 1
ATOM 903 C C . ARG A 1 122 ? 0.951 2.435 -12.886 1.00 90.12 122 ARG A C 1
ATOM 905 O O . ARG A 1 122 ? 0.142 1.977 -13.683 1.00 90.12 122 ARG A O 1
ATOM 912 N N . LEU A 1 123 ? 0.774 2.384 -11.564 1.00 91.38 123 LEU A N 1
ATOM 913 C CA . LEU A 1 123 ? -0.383 1.740 -10.930 1.00 91.38 123 LEU A CA 1
ATOM 914 C C . LEU A 1 123 ? -1.705 2.321 -11.452 1.00 91.38 123 LEU A C 1
ATOM 916 O O . LEU A 1 123 ? -2.621 1.582 -11.810 1.00 91.38 123 LEU A O 1
ATOM 920 N N . TYR A 1 124 ? -1.797 3.649 -11.550 1.00 93.50 124 TYR A N 1
ATOM 921 C CA . TYR A 1 124 ? -2.991 4.317 -12.052 1.00 93.50 124 TYR A CA 1
ATOM 922 C C . TYR A 1 124 ? -3.248 4.022 -13.539 1.00 93.50 124 TYR A C 1
ATOM 924 O O . TYR A 1 124 ? -4.379 3.726 -13.937 1.00 93.50 124 TYR A O 1
ATOM 932 N N . ARG A 1 125 ? -2.216 4.078 -14.379 1.00 93.19 125 ARG A N 1
ATOM 933 C CA . ARG A 1 125 ? -2.313 3.746 -15.805 1.00 93.19 125 ARG A CA 1
ATOM 93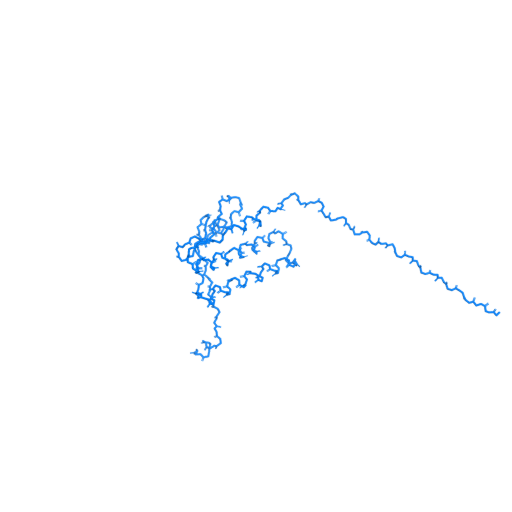4 C C . ARG A 1 125 ? -2.758 2.298 -16.007 1.00 93.19 125 ARG A C 1
ATOM 936 O O . ARG A 1 125 ? -3.591 2.045 -16.869 1.00 93.19 125 ARG A O 1
ATOM 943 N N . ASP A 1 126 ? -2.279 1.394 -15.162 1.00 92.88 126 ASP A N 1
ATOM 944 C CA . ASP A 1 126 ? -2.604 -0.033 -15.202 1.00 92.88 126 ASP A CA 1
ATOM 945 C C . ASP A 1 126 ? -3.999 -0.338 -14.598 1.00 92.88 126 ASP A C 1
ATOM 947 O O . ASP A 1 126 ? -4.420 -1.488 -14.518 1.00 92.88 126 ASP A O 1
ATOM 951 N N . GLY A 1 127 ? -4.757 0.694 -14.201 1.00 95.44 127 GLY A N 1
ATOM 952 C CA . GLY A 1 127 ? -6.146 0.572 -13.746 1.00 95.44 127 GLY A CA 1
ATOM 953 C C . GLY A 1 127 ? -6.317 0.381 -12.237 1.00 95.44 127 GLY A C 1
ATOM 954 O O . GLY A 1 127 ? -7.448 0.363 -11.752 1.00 95.44 127 GLY A O 1
ATOM 955 N N . VAL A 1 128 ? -5.230 0.325 -11.464 1.00 95.12 128 VAL A N 1
ATOM 956 C CA . VAL A 1 128 ? -5.298 0.226 -10.001 1.00 95.12 128 VAL A CA 1
ATOM 957 C C . VAL A 1 128 ? -5.784 1.558 -9.429 1.00 95.12 128 VAL A C 1
ATOM 959 O O . VAL A 1 128 ? -5.226 2.622 -9.698 1.00 95.12 128 VAL A O 1
ATOM 962 N N . ARG A 1 129 ? -6.879 1.521 -8.666 1.00 95.69 129 ARG A N 1
ATOM 963 C CA . ARG A 1 129 ? -7.480 2.709 -8.024 1.00 95.69 129 ARG A CA 1
ATOM 964 C C . ARG A 1 129 ? -7.475 2.620 -6.508 1.00 95.69 129 ARG A C 1
ATOM 966 O O . ARG A 1 129 ? -7.442 3.648 -5.837 1.00 95.69 129 ARG A O 1
ATOM 973 N N . ARG A 1 130 ? -7.509 1.401 -5.977 1.00 95.88 130 ARG A N 1
ATOM 974 C CA . ARG A 1 130 ? -7.536 1.136 -4.546 1.00 95.88 130 ARG A CA 1
ATOM 975 C C . ARG A 1 130 ? -6.750 -0.123 -4.242 1.00 95.88 130 ARG A C 1
ATOM 977 O O . ARG A 1 130 ? -6.856 -1.099 -4.980 1.00 95.88 130 ARG A O 1
ATOM 984 N N . ILE A 1 131 ? -5.987 -0.075 -3.163 1.00 94.94 131 ILE A N 1
ATOM 985 C CA . ILE A 1 131 ? -5.323 -1.230 -2.573 1.00 94.94 131 ILE A CA 1
ATOM 986 C C . ILE A 1 131 ? -5.774 -1.267 -1.118 1.00 94.94 131 ILE A C 1
ATOM 988 O O . ILE A 1 131 ? -5.636 -0.273 -0.407 1.00 94.94 131 ILE A O 1
ATOM 992 N N . THR A 1 132 ? -6.329 -2.395 -0.697 1.00 95.06 132 THR A N 1
ATOM 993 C CA . THR A 1 132 ? -6.766 -2.611 0.681 1.00 95.06 132 THR A CA 1
ATOM 994 C C . THR A 1 132 ? -6.000 -3.798 1.231 1.00 95.06 132 THR A C 1
ATOM 996 O O . THR A 1 132 ? -5.997 -4.864 0.619 1.00 95.06 132 THR A O 1
ATOM 999 N N . ILE A 1 133 ? -5.339 -3.604 2.368 1.00 94.31 133 ILE A N 1
ATOM 1000 C CA . ILE A 1 133 ? -4.647 -4.668 3.091 1.00 94.31 133 ILE A CA 1
ATOM 1001 C C . ILE A 1 133 ? -5.372 -4.855 4.416 1.00 94.31 133 ILE A C 1
ATOM 1003 O O . ILE A 1 133 ? -5.464 -3.924 5.217 1.00 94.31 133 ILE A O 1
ATOM 1007 N N . GLN A 1 134 ? -5.910 -6.051 4.619 1.00 92.94 134 GLN A N 1
ATOM 1008 C CA . GLN A 1 134 ? -6.643 -6.413 5.825 1.00 92.94 134 GLN A CA 1
ATOM 1009 C C . GLN A 1 134 ? -5.715 -7.126 6.818 1.00 92.94 134 GLN A C 1
ATOM 1011 O O . GLN A 1 134 ? -4.744 -7.761 6.390 1.00 92.94 134 GLN A O 1
ATOM 1016 N N . PRO A 1 135 ? -5.978 -7.014 8.132 1.00 89.19 135 PRO A N 1
ATOM 1017 C CA . PRO A 1 135 ? -5.353 -7.894 9.109 1.00 89.19 135 PRO A CA 1
ATOM 1018 C C . PRO A 1 135 ? -5.719 -9.355 8.817 1.00 89.19 135 PRO A C 1
ATOM 1020 O O . PRO A 1 135 ? -6.776 -9.641 8.257 1.00 89.19 135 PRO A O 1
ATOM 1023 N N . ASP A 1 136 ? -4.820 -10.266 9.182 1.00 83.75 136 ASP A N 1
ATOM 1024 C CA . ASP A 1 136 ? -5.080 -11.703 9.086 1.00 83.75 136 ASP A CA 1
ATOM 1025 C C . ASP A 1 136 ? -6.146 -12.125 10.108 1.00 83.75 136 ASP A C 1
ATOM 1027 O O . ASP A 1 136 ? -6.281 -11.489 11.158 1.00 83.75 136 ASP A O 1
ATOM 1031 N N . VAL A 1 137 ? -6.872 -13.204 9.812 1.00 78.81 137 VAL A N 1
ATOM 1032 C CA . VAL A 1 137 ? -7.857 -13.761 10.744 1.00 78.81 137 VAL A CA 1
ATOM 1033 C C . VAL A 1 137 ? -7.109 -14.412 11.898 1.00 78.81 137 VAL A C 1
ATOM 1035 O O . VAL A 1 137 ? -6.252 -15.281 11.720 1.00 78.81 137 VAL A O 1
ATOM 1038 N N . THR A 1 138 ? -7.435 -13.991 13.111 1.00 77.81 138 THR A N 1
ATOM 1039 C CA . THR A 1 138 ? -6.846 -14.562 14.314 1.00 77.81 138 THR A CA 1
ATOM 1040 C C . THR A 1 138 ? -7.425 -15.944 14.597 1.00 77.81 138 THR A C 1
ATOM 1042 O O . THR A 1 138 ? -8.565 -16.265 14.266 1.00 77.81 138 THR A O 1
ATOM 1045 N N . TRP A 1 139 ? -6.650 -16.780 15.288 1.00 79.06 139 TRP A N 1
ATOM 1046 C CA . TRP A 1 139 ? -7.130 -18.098 15.707 1.00 79.06 139 TRP A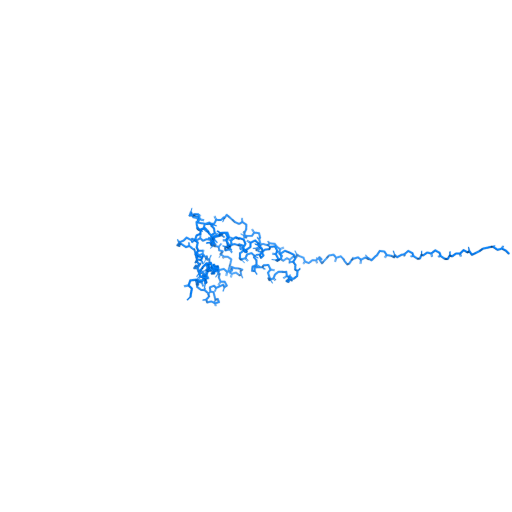 CA 1
ATOM 1047 C C . TRP A 1 139 ? -8.395 -18.027 16.580 1.00 79.06 139 TRP A C 1
ATOM 1049 O O . TRP A 1 139 ? -9.230 -18.921 16.515 1.00 79.06 139 TRP A O 1
ATOM 1059 N N . ALA A 1 140 ? -8.551 -16.963 17.375 1.00 80.00 140 ALA A N 1
ATOM 1060 C CA . ALA A 1 140 ? -9.733 -16.763 18.209 1.00 80.00 140 ALA A CA 1
ATOM 1061 C C . ALA A 1 140 ? -11.006 -16.591 17.364 1.00 80.00 140 ALA A C 1
ATOM 1063 O O . ALA A 1 140 ? -12.002 -17.246 17.642 1.00 80.00 140 ALA A O 1
ATOM 1064 N N . GLU A 1 141 ? -10.942 -15.793 16.295 1.00 78.19 141 GLU A N 1
ATOM 1065 C CA . GLU A 1 141 ? -12.067 -15.578 15.374 1.00 78.19 141 GLU A CA 1
ATOM 1066 C C . GLU A 1 141 ? -12.452 -16.862 14.621 1.00 78.19 141 GLU A C 1
ATOM 1068 O O . GLU A 1 141 ? -13.629 -17.094 14.364 1.00 78.19 141 GLU A O 1
ATOM 1073 N N . LEU A 1 142 ? -11.486 -17.735 14.303 1.00 86.12 142 LEU A N 1
ATOM 1074 C CA . LEU A 1 142 ? -11.760 -19.012 13.626 1.00 86.12 142 LEU A CA 1
ATOM 1075 C C . LEU A 1 142 ? -12.525 -20.017 14.492 1.00 86.12 142 LEU A C 1
ATOM 1077 O O . LEU A 1 142 ? -13.244 -20.850 13.951 1.00 86.12 142 LEU A O 1
ATOM 1081 N N . VAL A 1 143 ? -12.345 -19.980 15.813 1.00 90.25 143 VAL A N 1
ATOM 1082 C CA . VAL A 1 143 ? -13.014 -20.908 16.742 1.00 90.25 143 VAL A CA 1
ATOM 1083 C C . VAL A 1 143 ? -14.467 -20.488 17.016 1.00 90.25 143 VAL A C 1
ATOM 1085 O O . VAL A 1 143 ? -15.243 -21.286 17.535 1.00 90.25 143 VAL A O 1
ATOM 1088 N N . GLU A 1 144 ? -14.850 -19.262 16.648 1.00 81.50 144 GLU A N 1
ATOM 1089 C CA . GLU A 1 144 ? -16.218 -18.740 16.782 1.00 81.50 144 GLU A CA 1
ATOM 1090 C C . GLU A 1 144 ? -17.109 -18.981 15.542 1.00 81.50 144 GLU A C 1
ATOM 1092 O O . GLU A 1 144 ? -18.285 -18.610 15.567 1.00 81.50 144 GLU A O 1
ATOM 1097 N N . LEU A 1 145 ? -16.575 -19.605 14.480 1.00 65.81 145 LEU A N 1
ATOM 1098 C CA . LEU A 1 145 ? -17.320 -20.033 13.281 1.00 65.81 145 LEU A CA 1
ATOM 1099 C C . LEU A 1 145 ? -18.085 -21.346 13.504 1.00 65.81 145 LEU A C 1
ATOM 1101 O O . LEU A 1 145 ? -19.230 -21.432 13.002 1.00 65.81 145 LEU A O 1
#

Foldseek 3Di:
DDDDDDDDDDDDDPPDDDPDPPDPPDDDPPLVVLVDDFWDDDPLLSLLLQLVSLVVNLVVVVVPDDPPDPVNVVSVVSNVVSVVVSCVVPFKWKWFQDLAFIDTPNTTGDGHDPPVDRPSNVCVVVPNGMDIDGDDDDPVNVVVD